Protein AF-A0A7W1HGL5-F1 (afdb_monomer)

Solvent-accessible surface area (backbone atoms only — not comparable to full-atom values): 7251 Å² total; per-residue (Å²): 112,52,76,50,70,60,93,92,56,79,90,57,63,69,62,51,26,61,78,70,73,40,87,88,74,76,85,78,52,71,70,57,44,32,70,62,49,74,26,52,90,86,6,54,37,80,42,76,40,70,56,83,91,55,52,76,43,73,43,73,71,60,67,73,43,80,64,42,80,36,34,58,50,42,78,98,39,71,40,78,44,44,47,91,74,65,51,53,75,53,77,78,89,82,88,77,96,74,84,75,75,86,78,75,89,73,80,89,127

Foldseek 3Di:
DEEADDPPDDDDLVVVCVVVVHPPDDDDDQVVCCVQQVAHPQQRFLADRAAAPRDYHYDPVLLPDQWDWGRPSDHPDTDIDGSVPDDNYDDDDDDDDRDHDDDDDDDDD

Structure (mmCIF, N/CA/C/O backbone):
data_AF-A0A7W1HGL5-F1
#
_entry.id   AF-A0A7W1HGL5-F1
#
loop_
_atom_site.group_PDB
_atom_site.id
_atom_site.type_symbol
_atom_site.label_atom_id
_atom_site.label_alt_id
_atom_site.label_comp_id
_atom_site.label_asym_id
_atom_site.label_entity_id
_atom_site.label_seq_id
_atom_site.pdbx_PDB_ins_code
_atom_site.Cartn_x
_atom_site.Cartn_y
_atom_site.Cartn_z
_atom_site.occupancy
_atom_site.B_iso_or_equiv
_atom_site.auth_seq_id
_atom_site.auth_comp_id
_atom_site.auth_asym_id
_atom_site.auth_atom_id
_atom_site.pdbx_PDB_model_num
ATOM 1 N N . MET A 1 1 ? 2.815 7.591 0.726 1.00 85.00 1 MET A N 1
ATOM 2 C CA . MET A 1 1 ? 1.868 6.751 1.490 1.00 85.00 1 MET A CA 1
ATOM 3 C C . MET A 1 1 ? 1.110 5.857 0.530 1.00 85.00 1 MET A C 1
ATOM 5 O O . MET A 1 1 ? 1.013 6.222 -0.637 1.00 85.00 1 MET A O 1
ATOM 9 N N . VAL A 1 2 ? 0.564 4.744 1.014 1.00 90.12 2 VAL A N 1
ATOM 10 C CA . VAL A 1 2 ? -0.273 3.818 0.234 1.00 90.12 2 VAL A CA 1
ATOM 11 C C . VAL A 1 2 ? -1.527 3.453 1.026 1.00 90.12 2 VAL A C 1
ATOM 13 O O . VAL A 1 2 ? -1.482 3.428 2.257 1.00 90.12 2 VAL A O 1
ATOM 16 N N . LYS A 1 3 ? -2.636 3.193 0.328 1.00 90.88 3 LYS A N 1
ATOM 17 C CA . LYS A 1 3 ? -3.837 2.580 0.902 1.00 90.88 3 LYS A CA 1
ATOM 18 C C . LYS A 1 3 ? -4.063 1.219 0.239 1.00 90.88 3 LYS A C 1
ATOM 20 O O . LYS A 1 3 ? -4.177 1.171 -0.981 1.00 90.88 3 LYS A O 1
ATOM 25 N N . THR A 1 4 ? -4.164 0.164 1.040 1.00 92.25 4 THR A N 1
ATOM 26 C CA . THR A 1 4 ? -4.578 -1.183 0.622 1.00 92.25 4 THR A CA 1
ATOM 27 C C . THR A 1 4 ? -6.080 -1.337 0.859 1.00 92.25 4 THR A C 1
ATOM 29 O O . THR A 1 4 ? -6.585 -0.932 1.907 1.00 92.25 4 THR A O 1
ATOM 32 N N . LEU A 1 5 ? -6.794 -1.886 -0.118 1.00 94.00 5 LEU A N 1
ATOM 33 C CA . LEU A 1 5 ? -8.242 -2.101 -0.119 1.00 94.00 5 LEU A CA 1
ATOM 34 C C . LEU A 1 5 ? -8.563 -3.402 -0.873 1.00 94.00 5 LEU A C 1
ATOM 36 O O . LEU A 1 5 ? -7.682 -3.927 -1.554 1.00 94.00 5 LEU A O 1
ATOM 40 N N . GLY A 1 6 ? -9.790 -3.915 -0.739 1.00 93.12 6 GLY A N 1
ATOM 41 C CA . GLY A 1 6 ? -10.246 -5.074 -1.514 1.00 93.12 6 GLY A CA 1
ATOM 42 C C . GLY A 1 6 ? -10.182 -4.805 -3.018 1.00 93.12 6 GLY A C 1
ATOM 43 O O . GLY A 1 6 ? -10.391 -3.671 -3.451 1.00 93.12 6 GLY A O 1
ATOM 44 N N . GLY A 1 7 ? -9.866 -5.832 -3.811 1.00 91.00 7 GLY A N 1
ATOM 45 C CA . GLY A 1 7 ? -9.736 -5.708 -5.271 1.00 91.00 7 GLY A CA 1
ATOM 46 C C . GLY A 1 7 ? -11.049 -5.369 -5.987 1.00 91.00 7 GLY A C 1
ATOM 47 O O . GLY A 1 7 ? -11.036 -4.879 -7.111 1.00 91.00 7 GLY A O 1
ATOM 48 N N . ASP A 1 8 ? -12.174 -5.589 -5.314 1.00 92.75 8 ASP A N 1
ATOM 49 C CA . ASP A 1 8 ? -13.537 -5.239 -5.709 1.00 92.75 8 ASP A CA 1
ATOM 50 C C . ASP A 1 8 ? -13.946 -3.814 -5.286 1.00 92.75 8 ASP A C 1
ATOM 52 O O . ASP A 1 8 ? -15.020 -3.329 -5.648 1.00 92.75 8 ASP A O 1
ATOM 56 N N . GLN A 1 9 ? -13.097 -3.120 -4.524 1.00 92.25 9 GLN A N 1
ATOM 57 C CA . GLN A 1 9 ? -13.391 -1.811 -3.957 1.00 92.25 9 GLN A CA 1
ATOM 58 C C . GLN A 1 9 ? -12.646 -0.686 -4.679 1.00 92.25 9 GLN A C 1
ATOM 60 O O . GLN A 1 9 ? -11.561 -0.849 -5.234 1.00 92.25 9 GLN A O 1
ATOM 65 N N . ASN A 1 10 ? -13.214 0.518 -4.599 1.00 92.75 10 ASN A N 1
ATOM 66 C CA . ASN A 1 10 ? -12.595 1.737 -5.110 1.00 92.75 10 ASN A CA 1
ATOM 67 C C . ASN A 1 10 ? -12.067 2.621 -3.975 1.00 92.75 10 ASN A C 1
ATOM 69 O O . ASN A 1 10 ? -12.670 2.756 -2.908 1.00 92.75 10 ASN A O 1
ATOM 73 N N . ALA A 1 11 ? -10.949 3.301 -4.225 1.00 91.31 11 ALA A N 1
ATOM 74 C CA . ALA A 1 11 ? -10.383 4.252 -3.279 1.00 91.31 11 ALA A CA 1
ATOM 75 C C . ALA A 1 11 ? -11.234 5.536 -3.189 1.00 91.31 11 ALA A C 1
ATOM 77 O O . ALA A 1 11 ? -11.303 6.328 -4.128 1.00 91.31 11 ALA A O 1
ATOM 78 N N . ILE A 1 12 ? -11.830 5.796 -2.020 1.00 91.50 12 ILE A N 1
ATOM 79 C CA . ILE A 1 12 ? -12.608 7.020 -1.768 1.00 91.50 12 ILE A CA 1
ATOM 80 C C . ILE A 1 12 ? -11.676 8.146 -1.303 1.00 91.50 12 ILE A C 1
ATOM 82 O O . ILE A 1 12 ? -11.236 8.184 -0.150 1.00 91.50 12 ILE A O 1
ATOM 86 N N . SER A 1 13 ? -11.404 9.105 -2.191 1.00 88.12 13 SER A N 1
ATOM 87 C CA . SER A 1 13 ? -10.459 10.206 -1.943 1.00 88.12 13 SER A CA 1
ATOM 88 C C . SER A 1 13 ? -10.792 11.041 -0.698 1.00 88.12 13 SER A C 1
ATOM 90 O O . SER A 1 13 ? -9.880 11.447 0.020 1.00 88.12 13 SER A O 1
ATOM 92 N N . GLY A 1 14 ? -12.076 11.253 -0.389 1.00 91.38 14 GLY A N 1
ATOM 93 C CA . GLY A 1 14 ? -12.516 11.981 0.807 1.00 91.38 14 GLY A CA 1
ATOM 94 C C . GLY A 1 14 ? -12.087 11.316 2.119 1.00 91.38 14 GLY A C 1
ATOM 95 O O . GLY A 1 14 ? -11.592 11.997 3.019 1.00 91.38 14 GLY A O 1
ATOM 96 N N . LEU A 1 15 ? -12.194 9.985 2.208 1.00 90.56 15 LEU A N 1
ATOM 97 C CA . LEU A 1 15 ? -11.759 9.228 3.387 1.00 90.56 15 LEU A CA 1
ATOM 98 C C . LEU A 1 15 ? -10.241 9.293 3.555 1.00 90.56 15 LEU A C 1
ATOM 100 O O . LEU A 1 15 ? -9.748 9.507 4.660 1.00 90.56 15 LEU A O 1
ATOM 104 N N . ILE A 1 16 ? -9.498 9.180 2.453 1.00 91.81 16 ILE A N 1
ATOM 105 C CA . ILE A 1 16 ? -8.034 9.252 2.478 1.00 91.81 16 ILE A CA 1
ATOM 106 C C . ILE A 1 16 ? -7.585 10.652 2.910 1.00 91.81 16 ILE A C 1
ATOM 108 O O . ILE A 1 16 ? -6.763 10.773 3.811 1.00 91.81 16 ILE A O 1
ATOM 112 N N . LYS A 1 17 ? -8.170 11.719 2.346 1.00 93.00 17 LYS A N 1
ATOM 113 C CA . LYS A 1 17 ? -7.885 13.110 2.747 1.00 93.00 17 LYS A CA 1
ATOM 114 C C . LYS A 1 17 ? -8.096 13.324 4.245 1.00 93.00 17 LYS A C 1
ATOM 116 O O . LYS A 1 17 ? -7.257 13.946 4.895 1.00 93.00 17 LYS A O 1
ATOM 121 N N . LYS A 1 18 ? -9.186 12.769 4.790 1.00 91.31 18 LYS A N 1
ATOM 122 C CA . LYS A 1 18 ? -9.518 12.843 6.219 1.00 91.31 18 LYS A CA 1
ATOM 123 C C . LYS A 1 18 ? -8.475 12.136 7.087 1.00 91.31 18 LYS A C 1
ATOM 125 O O . LYS A 1 18 ? -7.967 12.750 8.014 1.00 91.31 18 LYS A O 1
ATOM 130 N N . VAL A 1 19 ? -8.123 10.890 6.765 1.00 90.06 19 VAL A N 1
ATOM 131 C CA . VAL A 1 19 ? -7.140 10.095 7.531 1.00 90.06 19 VAL A CA 1
ATOM 132 C C . VAL A 1 19 ? -5.735 10.699 7.455 1.00 90.06 19 VAL A C 1
ATOM 134 O O . VAL A 1 19 ? -4.972 10.665 8.415 1.00 90.06 19 VAL A O 1
ATOM 137 N N . VAL A 1 20 ? -5.384 11.275 6.310 1.00 89.44 20 VAL A N 1
ATOM 138 C CA . VAL A 1 20 ? -4.057 11.851 6.071 1.00 89.44 20 VAL A CA 1
ATOM 139 C C . VAL A 1 20 ? -3.922 13.248 6.676 1.00 89.44 20 VAL A C 1
ATOM 141 O O . VAL A 1 20 ? -2.797 13.682 6.927 1.00 89.44 20 VAL A O 1
ATOM 144 N N . GLY A 1 21 ? -5.044 13.939 6.901 1.00 91.88 21 GLY A N 1
ATOM 145 C CA . GLY A 1 21 ? -5.080 15.326 7.364 1.00 91.88 21 GLY A CA 1
ATOM 146 C C . GLY A 1 21 ? -4.689 16.338 6.284 1.00 91.88 21 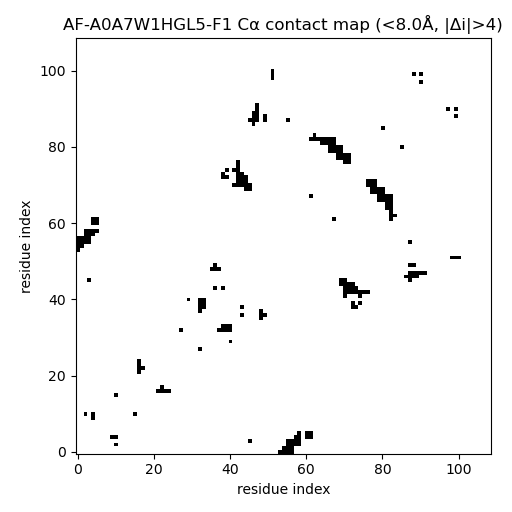GLY A C 1
ATOM 147 O O . GLY A 1 21 ? -4.280 17.448 6.601 1.00 91.88 21 GLY A O 1
ATOM 148 N N . SER A 1 22 ? -4.782 15.970 5.002 1.00 90.75 22 SER A N 1
ATOM 149 C CA . SER A 1 22 ? -4.400 16.836 3.881 1.00 90.75 22 SER A CA 1
ATOM 150 C C . SER A 1 22 ? -5.462 16.823 2.793 1.00 90.75 22 SER A C 1
ATOM 152 O O . SER A 1 22 ? -5.953 15.768 2.395 1.00 90.75 22 SER A O 1
ATOM 154 N N . ARG A 1 23 ? -5.791 18.006 2.266 1.00 90.06 23 ARG A N 1
ATOM 155 C CA . ARG A 1 23 ? -6.676 18.154 1.098 1.00 90.06 23 ARG A CA 1
ATOM 156 C C . ARG A 1 23 ? -5.933 18.003 -0.228 1.00 90.06 23 ARG A C 1
ATOM 158 O O . ARG A 1 23 ? -6.571 17.707 -1.238 1.00 90.06 23 ARG A O 1
ATOM 165 N N . ASN A 1 24 ? -4.613 18.176 -0.211 1.00 92.25 24 ASN A N 1
ATOM 166 C CA . ASN A 1 24 ? -3.752 18.109 -1.383 1.00 92.25 24 ASN A CA 1
ATOM 167 C C . ASN A 1 24 ? -3.146 16.707 -1.510 1.00 92.25 24 ASN A C 1
ATOM 169 O O . ASN A 1 24 ? -2.008 16.465 -1.108 1.00 92.25 24 ASN A O 1
ATOM 173 N N . ILE A 1 25 ? -3.954 15.768 -2.000 1.00 90.81 25 ILE A N 1
ATOM 174 C CA . ILE A 1 25 ? -3.515 14.410 -2.325 1.00 90.81 25 ILE A CA 1
ATOM 175 C C . ILE A 1 25 ? -4.045 14.033 -3.707 1.00 90.81 25 ILE A C 1
ATOM 177 O O . ILE A 1 25 ? -5.171 14.389 -4.065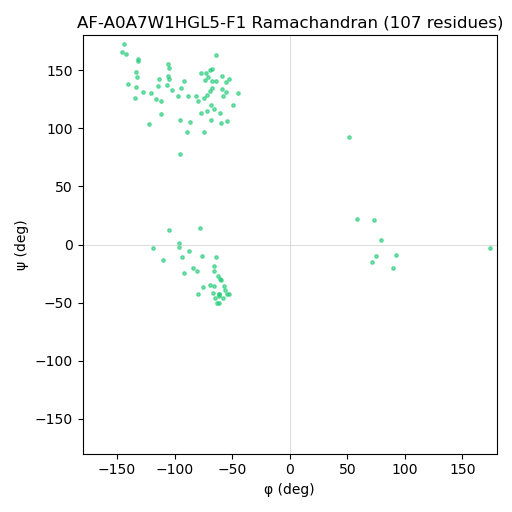 1.00 90.81 25 ILE A O 1
ATOM 181 N N 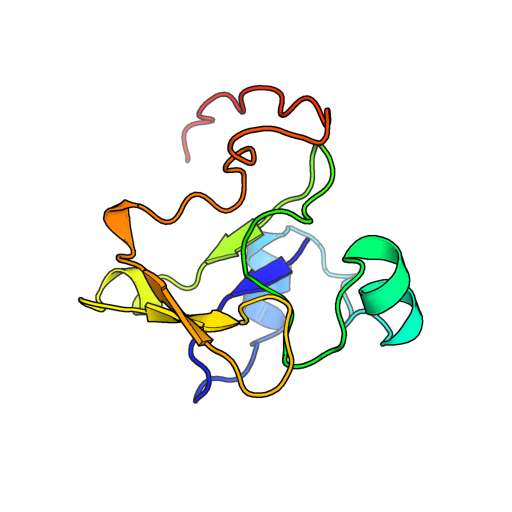. SER A 1 26 ? -3.251 13.276 -4.449 1.00 92.44 26 SER A N 1
ATOM 182 C CA . SER A 1 26 ? -3.589 12.740 -5.764 1.00 92.44 26 SER A CA 1
ATOM 183 C C . SER A 1 26 ? -3.030 11.325 -5.910 1.00 92.44 26 SER A C 1
ATOM 185 O O . SER A 1 26 ? -2.181 10.895 -5.123 1.00 92.44 26 SER A O 1
ATOM 187 N N . MET A 1 27 ? -3.529 10.589 -6.904 1.00 92.50 27 MET A N 1
ATOM 188 C CA . MET A 1 27 ? -2.938 9.309 -7.287 1.00 92.50 27 MET A CA 1
ATOM 189 C C . MET A 1 27 ? -1.515 9.532 -7.803 1.00 92.50 27 MET A C 1
ATOM 191 O O . MET A 1 27 ? -1.236 10.509 -8.499 1.00 92.50 27 MET A O 1
ATOM 195 N N . CYS A 1 28 ? -0.612 8.625 -7.442 1.00 93.94 28 CYS A N 1
ATOM 196 C CA . CYS A 1 28 ? 0.763 8.667 -7.918 1.00 93.94 28 CYS A CA 1
ATOM 197 C C . CYS A 1 28 ? 0.816 8.291 -9.409 1.00 93.94 28 CYS A C 1
ATOM 199 O O . CYS A 1 28 ? 0.052 7.431 -9.848 1.00 93.94 28 CYS A O 1
ATOM 201 N N 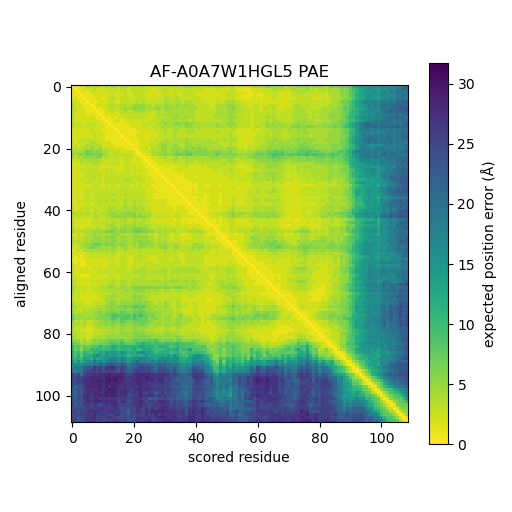. SER A 1 29 ? 1.712 8.910 -10.184 1.00 95.88 29 SER A N 1
ATOM 202 C CA . SER A 1 29 ? 1.913 8.527 -11.58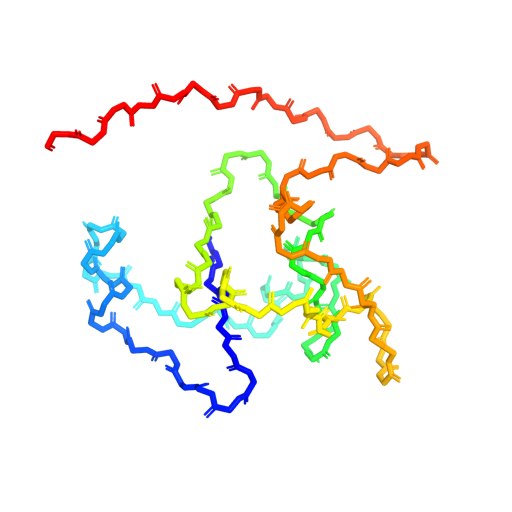7 1.00 95.88 29 SER A CA 1
ATOM 203 C C . SER A 1 29 ? 2.574 7.144 -11.689 1.00 95.88 29 SER A C 1
ATOM 205 O O . SER A 1 29 ? 3.375 6.803 -10.813 1.00 95.88 29 SER A O 1
ATOM 207 N N . PRO A 1 30 ? 2.312 6.359 -12.754 1.00 94.56 30 PRO A N 1
ATOM 208 C CA . PRO A 1 30 ? 2.924 5.040 -12.935 1.00 94.56 30 PRO A CA 1
ATOM 209 C C . PRO A 1 30 ? 4.451 5.032 -12.840 1.00 94.56 30 PRO A C 1
ATOM 211 O O . PRO A 1 30 ? 5.027 4.200 -12.146 1.00 94.56 30 PRO A O 1
ATOM 214 N N . GLU A 1 31 ? 5.099 6.024 -13.447 1.00 95.88 31 GLU A N 1
ATOM 215 C CA . GLU A 1 31 ? 6.553 6.209 -13.401 1.00 95.88 31 GLU A CA 1
ATOM 216 C C . GLU A 1 31 ? 7.067 6.354 -11.964 1.00 95.88 31 GLU A C 1
ATOM 218 O O . GLU A 1 31 ? 8.021 5.689 -11.561 1.00 95.88 31 GLU A O 1
ATOM 223 N N . LYS A 1 32 ? 6.402 7.185 -11.149 1.00 94.88 32 LYS A N 1
ATOM 224 C CA . LYS A 1 32 ? 6.769 7.376 -9.740 1.00 94.88 32 LYS A CA 1
ATOM 225 C C . LYS A 1 32 ? 6.474 6.138 -8.903 1.00 94.88 32 LYS A C 1
ATOM 227 O O . LYS A 1 32 ? 7.221 5.854 -7.972 1.00 94.88 32 LYS A O 1
ATOM 232 N N . VAL A 1 33 ? 5.403 5.409 -9.211 1.00 93.81 33 VAL A N 1
ATOM 233 C CA . VAL A 1 33 ? 5.097 4.135 -8.552 1.00 93.81 33 VAL A CA 1
ATOM 234 C C . VAL A 1 33 ? 6.224 3.135 -8.801 1.00 93.81 33 VAL A C 1
ATOM 236 O O . VAL A 1 33 ? 6.766 2.598 -7.836 1.00 93.81 33 VAL A O 1
ATOM 239 N N . LYS A 1 34 ? 6.645 2.946 -10.055 1.00 93.25 34 LYS A N 1
ATOM 240 C CA . LYS A 1 34 ? 7.758 2.050 -10.389 1.00 93.25 34 LYS A CA 1
ATOM 241 C C . LYS A 1 34 ? 9.069 2.499 -9.742 1.00 93.25 34 LYS A C 1
ATOM 243 O O . LYS A 1 34 ? 9.772 1.671 -9.176 1.00 93.25 34 LYS A O 1
ATOM 248 N N . LEU A 1 35 ? 9.362 3.802 -9.761 1.00 94.31 35 LEU A N 1
ATOM 249 C CA . LEU A 1 35 ? 10.570 4.372 -9.155 1.00 94.31 35 LEU A CA 1
ATOM 250 C C . LEU A 1 35 ? 10.646 4.133 -7.638 1.00 94.31 35 LEU A C 1
ATOM 252 O O . LEU A 1 35 ? 11.709 3.802 -7.127 1.00 94.31 35 LEU A O 1
ATOM 256 N N . ILE A 1 36 ? 9.537 4.327 -6.916 1.00 91.38 36 ILE A N 1
ATOM 257 C CA . ILE A 1 36 ? 9.504 4.209 -5.450 1.00 91.38 36 ILE A CA 1
ATOM 258 C C . ILE A 1 36 ? 9.420 2.748 -5.015 1.00 91.38 36 ILE A C 1
ATOM 260 O O . ILE A 1 36 ? 10.054 2.367 -4.037 1.00 91.38 36 ILE A O 1
ATOM 264 N N . THR A 1 37 ? 8.593 1.952 -5.695 1.00 92.12 37 THR A N 1
ATOM 265 C CA . THR A 1 37 ? 8.292 0.584 -5.254 1.00 92.12 37 THR A CA 1
ATOM 266 C C . THR A 1 37 ? 9.226 -0.463 -5.854 1.00 92.12 37 THR A C 1
ATOM 268 O O . THR A 1 37 ? 9.367 -1.538 -5.290 1.00 92.12 37 THR A O 1
ATOM 271 N N . GLY A 1 38 ? 9.828 -0.186 -7.014 1.00 92.56 38 GLY A N 1
ATOM 272 C CA . GLY A 1 38 ? 10.542 -1.176 -7.827 1.00 92.56 38 GLY A CA 1
ATOM 273 C C . GLY A 1 38 ? 9.625 -2.137 -8.598 1.00 92.56 38 GLY A C 1
ATOM 274 O O . GLY A 1 38 ? 10.086 -2.849 -9.494 1.00 92.56 38 GLY A O 1
ATOM 275 N N . TYR A 1 39 ? 8.319 -2.134 -8.328 1.00 91.75 39 TYR A N 1
ATOM 276 C CA . TYR A 1 39 ? 7.359 -3.089 -8.878 1.00 91.75 39 TYR A CA 1
ATOM 277 C C . TYR A 1 39 ? 6.493 -2.482 -9.981 1.00 91.75 39 TYR A C 1
ATOM 279 O O . TYR A 1 39 ? 6.252 -1.276 -10.027 1.00 91.75 39 TYR A O 1
ATOM 287 N N . GLU A 1 40 ? 6.038 -3.341 -10.892 1.00 90.75 40 GLU A N 1
ATOM 288 C CA . GLU A 1 40 ? 5.047 -2.959 -11.897 1.00 90.75 40 GLU A CA 1
ATOM 289 C C . GLU A 1 40 ? 3.667 -2.793 -11.254 1.00 90.75 40 GLU A C 1
ATOM 291 O O . GLU A 1 40 ? 3.304 -3.497 -10.306 1.00 90.75 40 GLU A O 1
ATOM 296 N N . ILE A 1 41 ? 2.862 -1.873 -11.791 1.00 90.62 41 ILE A N 1
ATOM 297 C CA . ILE A 1 41 ? 1.463 -1.745 -11.373 1.00 90.62 41 ILE A CA 1
ATOM 298 C C . ILE A 1 41 ? 0.744 -3.075 -11.625 1.00 90.62 41 ILE A C 1
ATOM 300 O O . ILE A 1 41 ? 0.865 -3.676 -12.689 1.00 90.62 41 ILE A O 1
ATOM 304 N N . GLY A 1 42 ? -0.017 -3.528 -10.629 1.00 88.56 42 GLY A N 1
ATOM 305 C CA . GLY A 1 42 ? -0.716 -4.813 -10.659 1.00 88.56 42 GLY A CA 1
ATOM 306 C C . GLY A 1 42 ? 0.071 -5.977 -10.053 1.00 88.56 42 GLY A C 1
ATOM 307 O O . GLY A 1 42 ? -0.519 -7.028 -9.839 1.00 88.56 42 GLY A O 1
ATOM 308 N N . SER A 1 43 ? 1.358 -5.806 -9.722 1.00 90.44 43 SER A N 1
ATOM 309 C CA . SER A 1 43 ? 2.126 -6.809 -8.965 1.00 90.44 43 SER A CA 1
ATOM 310 C C . SER A 1 43 ? 2.647 -6.311 -7.618 1.00 90.44 43 SER A C 1
ATOM 312 O O . SER A 1 43 ? 3.243 -7.093 -6.884 1.00 90.44 43 SER A O 1
ATOM 314 N N . ILE A 1 44 ? 2.422 -5.038 -7.277 1.00 92.00 44 ILE A N 1
ATOM 315 C CA . ILE A 1 44 ? 2.984 -4.387 -6.085 1.00 92.00 44 ILE A CA 1
ATOM 316 C C . ILE A 1 44 ? 2.522 -5.112 -4.810 1.00 92.00 44 ILE A C 1
ATOM 318 O O . ILE A 1 44 ? 1.333 -5.054 -4.480 1.00 92.00 44 ILE A O 1
ATOM 322 N N . PRO A 1 45 ? 3.434 -5.760 -4.067 1.00 91.06 45 PRO A N 1
ATOM 323 C CA . PRO A 1 45 ? 3.093 -6.349 -2.787 1.00 91.06 45 PRO A CA 1
ATOM 324 C C . PRO A 1 45 ? 2.765 -5.249 -1.770 1.00 91.06 45 PRO A C 1
ATOM 326 O O . PRO A 1 45 ? 3.322 -4.153 -1.830 1.00 91.06 45 PRO A O 1
ATOM 329 N N . PRO A 1 46 ? 1.909 -5.505 -0.775 1.00 88.94 46 PRO A N 1
ATOM 330 C CA . PRO A 1 46 ? 1.633 -4.547 0.291 1.00 88.94 46 PRO A CA 1
ATOM 331 C C . PRO A 1 46 ? 2.743 -4.491 1.365 1.00 88.94 46 PRO A C 1
ATOM 333 O O . PRO A 1 46 ? 2.538 -3.899 2.422 1.00 88.94 46 PRO A O 1
ATOM 336 N N . PHE A 1 47 ? 3.920 -5.060 1.092 1.00 85.81 47 PHE A N 1
ATOM 337 C CA . PHE A 1 47 ? 5.091 -5.167 1.970 1.00 85.81 47 PHE A CA 1
ATOM 338 C C . PHE A 1 47 ? 6.404 -5.031 1.161 1.00 85.81 47 PHE A C 1
ATOM 340 O O . PHE A 1 47 ? 6.380 -5.037 -0.068 1.00 85.81 47 PHE A O 1
ATOM 347 N N . HIS A 1 48 ? 7.550 -4.948 1.846 1.00 82.75 48 HIS A N 1
ATOM 348 C CA . HIS A 1 48 ? 8.933 -4.969 1.317 1.00 82.75 48 HIS A CA 1
ATOM 349 C C . HIS A 1 48 ? 9.455 -3.753 0.530 1.00 82.75 48 HIS A C 1
ATOM 351 O O . HIS A 1 48 ? 10.668 -3.650 0.364 1.00 82.75 48 HIS A O 1
ATOM 357 N N . TRP A 1 49 ? 8.624 -2.819 0.066 1.00 86.44 49 TRP A N 1
ATOM 358 C CA . TRP A 1 49 ? 9.106 -1.665 -0.719 1.00 86.44 49 TRP A CA 1
ATOM 359 C C . TRP A 1 49 ? 9.013 -0.329 0.012 1.00 86.44 49 TRP A C 1
ATOM 361 O O . TRP A 1 49 ? 9.556 0.670 -0.457 1.00 86.44 49 TRP A O 1
ATOM 371 N N . GLN A 1 50 ? 8.288 -0.279 1.129 1.00 87.44 50 GLN A N 1
ATOM 372 C CA . GLN A 1 50 ? 7.988 0.960 1.830 1.00 87.44 50 GLN A CA 1
ATOM 373 C C . GLN A 1 50 ? 9.270 1.591 2.395 1.00 87.44 50 GLN A C 1
ATOM 375 O O . GLN A 1 50 ? 9.897 1.019 3.289 1.00 87.44 50 GLN A O 1
ATOM 380 N N . PRO A 1 51 ? 9.654 2.800 1.941 1.00 84.44 51 PRO A N 1
ATOM 381 C CA . PRO A 1 51 ? 10.805 3.492 2.503 1.00 84.44 51 PRO A CA 1
ATOM 382 C C . PRO A 1 51 ? 10.593 3.848 3.979 1.00 84.44 51 PRO A C 1
ATOM 384 O O . PRO A 1 51 ? 9.467 3.929 4.479 1.00 84.44 51 PRO A O 1
ATOM 387 N N . LYS A 1 52 ? 11.680 4.156 4.690 1.00 82.06 52 LYS A N 1
ATOM 388 C CA . LYS A 1 52 ? 11.600 4.606 6.085 1.00 82.06 52 LYS A CA 1
ATOM 389 C C . LYS A 1 52 ? 10.683 5.832 6.222 1.00 82.06 52 LYS A C 1
ATOM 391 O O . LYS A 1 52 ? 10.822 6.808 5.490 1.00 82.06 52 LYS A O 1
ATOM 396 N N . GLY A 1 53 ? 9.758 5.785 7.185 1.00 82.25 53 GLY A N 1
ATOM 397 C CA . GLY A 1 53 ? 8.781 6.856 7.431 1.00 82.25 53 GLY A CA 1
ATOM 398 C C . GLY A 1 53 ? 7.590 6.865 6.465 1.00 82.25 53 GLY A C 1
ATOM 399 O O . GLY A 1 53 ? 6.739 7.754 6.539 1.00 82.25 53 GLY A O 1
ATOM 400 N N . PHE A 1 54 ? 7.494 5.885 5.565 1.00 86.38 54 PHE A N 1
ATOM 401 C CA . PHE A 1 54 ? 6.347 5.747 4.683 1.00 86.38 54 PHE A CA 1
ATOM 402 C C . PHE A 1 54 ? 5.122 5.258 5.463 1.00 86.38 54 PHE A C 1
ATOM 404 O O . PHE A 1 54 ? 5.172 4.271 6.189 1.00 86.38 54 PHE A O 1
ATOM 411 N N . ARG A 1 55 ? 3.999 5.966 5.312 1.00 87.25 55 ARG A N 1
ATOM 412 C CA . ARG A 1 55 ? 2.727 5.591 5.942 1.00 87.25 55 ARG A CA 1
ATOM 413 C C . ARG A 1 55 ? 1.947 4.636 5.043 1.00 87.25 55 ARG A C 1
ATOM 415 O O . ARG A 1 55 ? 1.692 4.971 3.882 1.00 87.25 55 ARG A O 1
ATOM 422 N N . SER A 1 56 ? 1.530 3.508 5.600 1.00 87.50 56 SER A N 1
ATOM 423 C CA . SER A 1 56 ? 0.650 2.534 4.956 1.00 87.50 56 SER A CA 1
ATOM 424 C C . SER A 1 56 ? -0.673 2.485 5.707 1.00 87.50 56 SER A C 1
ATOM 426 O O . SER A 1 56 ? -0.692 2.489 6.935 1.00 87.50 56 SER A O 1
ATOM 428 N N . PHE A 1 57 ? -1.774 2.456 4.968 1.00 89.00 57 PHE A N 1
ATOM 429 C CA . PHE A 1 57 ? -3.118 2.334 5.517 1.00 89.00 57 PHE A CA 1
ATOM 430 C C . PHE A 1 57 ? -3.761 1.076 4.949 1.00 89.00 57 PHE A C 1
ATOM 432 O O . PHE A 1 57 ? -3.753 0.886 3.736 1.00 89.00 57 PHE A O 1
ATOM 439 N N . ILE A 1 58 ? -4.335 0.243 5.807 1.00 88.06 58 ILE A N 1
ATOM 440 C CA . ILE A 1 58 ? -5.129 -0.913 5.397 1.00 88.06 58 ILE A CA 1
ATOM 441 C C . ILE A 1 58 ? -6.605 -0.617 5.647 1.00 88.06 58 ILE A C 1
ATOM 443 O O . ILE A 1 58 ? -6.964 -0.013 6.660 1.00 88.06 58 ILE A O 1
ATOM 447 N N . ASP A 1 59 ? -7.460 -0.982 4.698 1.00 90.69 59 ASP A N 1
ATOM 448 C CA . ASP A 1 59 ? -8.897 -0.905 4.907 1.00 90.69 59 ASP A CA 1
ATOM 449 C C . ASP A 1 59 ? -9.345 -1.925 5.964 1.00 90.69 59 ASP A C 1
ATOM 451 O O . ASP A 1 59 ? -8.924 -3.080 5.942 1.00 90.69 59 ASP A O 1
ATOM 455 N N . LYS A 1 60 ? -10.202 -1.503 6.900 1.00 90.00 60 LYS A N 1
ATOM 456 C CA . LYS A 1 60 ? -10.631 -2.347 8.026 1.00 90.00 60 LYS A CA 1
ATOM 457 C C . LYS A 1 60 ? -11.378 -3.603 7.561 1.00 90.00 60 LYS A C 1
ATOM 459 O O . LYS A 1 60 ? -11.358 -4.599 8.278 1.00 90.00 60 LYS A O 1
ATOM 464 N N . SER A 1 61 ? -12.030 -3.561 6.397 1.00 90.69 61 SER A N 1
ATOM 465 C CA . SER A 1 61 ? -12.697 -4.733 5.811 1.00 90.69 61 SER A CA 1
ATOM 466 C C . SER A 1 61 ? -11.732 -5.909 5.622 1.00 90.69 61 SER A C 1
ATOM 468 O O . SER A 1 61 ? -12.066 -7.028 5.985 1.00 90.69 61 SER A O 1
ATOM 470 N N . LEU A 1 62 ? -10.491 -5.640 5.205 1.00 90.94 62 LEU A N 1
ATOM 471 C CA . LEU A 1 62 ? -9.473 -6.668 4.961 1.00 90.94 62 LEU A CA 1
ATOM 472 C C . LEU A 1 62 ? -9.030 -7.413 6.226 1.00 90.94 62 LEU A C 1
ATOM 474 O O . LEU A 1 62 ? -8.536 -8.530 6.138 1.00 90.94 62 LEU A O 1
ATOM 478 N N . LEU A 1 63 ? -9.197 -6.813 7.406 1.00 90.75 63 LEU A N 1
ATOM 479 C CA . LEU A 1 63 ? -8.850 -7.458 8.676 1.00 90.75 63 LEU A CA 1
ATOM 480 C C . LEU A 1 63 ? -9.874 -8.520 9.105 1.00 90.75 63 LEU A C 1
ATOM 482 O O . LEU A 1 63 ? -9.629 -9.226 10.076 1.00 90.75 63 LEU A O 1
ATOM 486 N N . GLN A 1 64 ? -11.021 -8.601 8.426 1.00 91.94 64 GLN A N 1
ATOM 487 C CA . GLN A 1 64 ? -12.082 -9.571 8.717 1.00 91.94 64 GLN A CA 1
ATOM 488 C C . GLN A 1 64 ? -11.951 -10.845 7.873 1.00 91.94 64 GLN A C 1
ATOM 490 O O . GLN A 1 64 ? -12.622 -11.836 8.151 1.00 91.94 64 GLN A O 1
ATOM 495 N N . GLU A 1 65 ? -11.083 -10.828 6.864 1.00 92.69 65 GLU A N 1
ATOM 496 C CA . GLU A 1 65 ? -10.848 -11.971 5.992 1.00 92.69 65 GLU A CA 1
ATOM 497 C C . GLU A 1 65 ? -9.977 -13.025 6.679 1.00 92.69 65 GLU A C 1
ATOM 499 O O . GLU A 1 65 ? -9.076 -12.715 7.453 1.00 92.69 65 GLU A O 1
ATOM 504 N N . THR A 1 66 ? -10.197 -14.301 6.368 1.00 93.88 66 THR A N 1
ATOM 505 C CA . THR A 1 66 ? -9.326 -15.372 6.892 1.00 93.88 66 THR A CA 1
ATOM 506 C C . THR A 1 66 ? -7.981 -15.397 6.161 1.00 93.88 66 THR A C 1
ATOM 508 O O . THR A 1 66 ? -6.935 -15.653 6.757 1.00 93.88 66 THR A O 1
ATOM 511 N N . VAL A 1 67 ? -8.008 -15.118 4.856 1.00 94.06 67 VAL A N 1
ATOM 512 C CA . VAL A 1 67 ? -6.847 -15.131 3.965 1.00 94.06 67 VAL A CA 1
ATOM 513 C C . VAL A 1 67 ? -6.955 -13.955 3.000 1.00 94.06 67 VAL A C 1
ATOM 515 O O . VAL A 1 67 ? -8.023 -13.690 2.458 1.00 94.06 67 VAL A O 1
ATOM 518 N N . LEU A 1 68 ? -5.835 -13.279 2.755 1.00 92.88 68 LEU A N 1
ATOM 519 C CA . LEU A 1 68 ? -5.705 -12.220 1.762 1.00 92.88 68 LEU A CA 1
ATOM 520 C C . LEU A 1 68 ? -4.795 -12.691 0.629 1.00 92.88 68 LEU A C 1
ATOM 522 O O . LEU A 1 68 ? -3.641 -13.045 0.875 1.00 92.88 68 LEU A O 1
ATOM 526 N N . GLY A 1 69 ? -5.306 -12.655 -0.601 1.00 92.81 69 GLY A N 1
ATOM 527 C CA . GLY A 1 69 ? -4.486 -12.711 -1.809 1.00 92.81 69 GLY A CA 1
ATOM 528 C C . GLY A 1 69 ? -3.900 -11.329 -2.084 1.00 92.81 69 GLY A C 1
ATOM 529 O O . GLY A 1 69 ? -4.633 -10.343 -2.161 1.00 92.81 69 GLY A O 1
ATOM 530 N N . VAL A 1 70 ? -2.576 -11.233 -2.174 1.00 91.56 70 VAL A N 1
ATOM 531 C CA . VAL A 1 70 ? -1.878 -9.967 -2.414 1.00 91.56 70 VAL A CA 1
ATOM 532 C C . VAL A 1 70 ? -0.838 -10.117 -3.518 1.00 91.56 70 VAL A C 1
ATOM 534 O O . VAL A 1 70 ? -0.361 -11.218 -3.785 1.00 91.56 70 VAL A O 1
ATOM 537 N N . GLY A 1 71 ? -0.455 -9.008 -4.157 1.00 89.06 71 GLY A N 1
ATOM 538 C CA . GLY A 1 71 ? 0.612 -9.019 -5.159 1.00 89.06 71 GLY A CA 1
ATOM 539 C C . GLY A 1 71 ? 1.908 -9.610 -4.594 1.00 89.06 71 GLY A C 1
ATOM 540 O O . GLY A 1 71 ? 2.263 -9.352 -3.446 1.00 89.06 71 GLY A O 1
ATOM 541 N N . 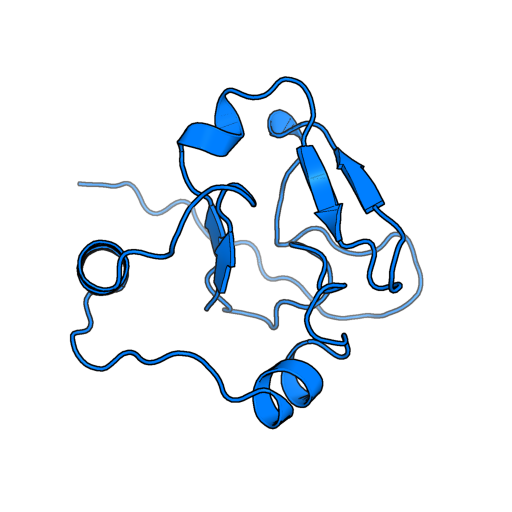SER A 1 72 ? 2.612 -10.409 -5.392 1.00 88.75 72 SER A N 1
ATOM 542 C CA . SER A 1 72 ? 3.870 -11.065 -4.991 1.00 88.75 72 SER A CA 1
ATOM 543 C C . SER A 1 72 ? 5.133 -10.307 -5.426 1.00 88.75 72 SER A C 1
ATOM 545 O O . SER A 1 72 ? 6.250 -10.740 -5.155 1.00 88.75 72 SER A O 1
ATOM 547 N N . GLY A 1 73 ? 4.979 -9.193 -6.144 1.00 88.75 73 GLY A N 1
ATOM 548 C CA . GLY A 1 73 ? 6.045 -8.528 -6.896 1.00 88.75 73 GLY A CA 1
ATOM 549 C C . GLY A 1 73 ? 6.175 -9.022 -8.338 1.00 88.75 73 GLY A C 1
ATOM 550 O O . GLY A 1 73 ? 6.677 -8.283 -9.187 1.00 88.75 73 GLY A O 1
ATOM 551 N N . LEU A 1 74 ? 5.648 -10.211 -8.651 1.00 88.44 74 LEU A N 1
ATOM 552 C CA . LEU A 1 74 ? 5.618 -10.781 -9.997 1.00 88.44 74 LEU A CA 1
ATOM 553 C C . LEU A 1 74 ? 4.215 -10.690 -10.599 1.00 88.44 74 LEU A C 1
ATOM 555 O O . LEU A 1 74 ? 3.203 -10.841 -9.915 1.00 88.44 74 LEU A O 1
ATOM 559 N N . TRP A 1 75 ? 4.149 -10.416 -11.898 1.00 86.38 75 TRP A N 1
ATOM 560 C CA . TRP A 1 75 ? 2.874 -10.327 -12.601 1.00 86.38 75 TRP A CA 1
ATOM 561 C C . TRP A 1 75 ? 2.192 -11.701 -12.670 1.00 86.38 75 TRP A C 1
ATOM 563 O O . TRP A 1 75 ? 2.863 -12.707 -12.892 1.00 86.38 75 TRP A O 1
ATOM 573 N N . ARG A 1 76 ? 0.861 -11.735 -12.497 1.00 85.81 76 ARG A N 1
ATOM 574 C CA . ARG A 1 76 ? 0.033 -12.963 -12.442 1.00 85.81 76 ARG A CA 1
ATOM 575 C C . ARG A 1 76 ? 0.417 -13.965 -11.348 1.00 85.81 76 ARG A C 1
ATOM 577 O O . ARG A 1 76 ? 0.076 -15.141 -11.453 1.00 85.81 76 ARG A O 1
ATOM 584 N N . LEU A 1 77 ? 1.093 -13.507 -10.300 1.00 89.88 77 LEU A N 1
ATOM 585 C CA . LEU A 1 77 ? 1.383 -14.326 -9.135 1.00 89.88 77 LEU A CA 1
ATOM 586 C C . LEU A 1 77 ? 0.929 -13.611 -7.865 1.00 89.88 77 LEU A C 1
ATOM 588 O O . LEU A 1 77 ? 1.278 -12.449 -7.632 1.00 89.88 77 LEU A O 1
ATOM 592 N N . GLU A 1 78 ? 0.201 -14.341 -7.031 1.00 90.56 78 GLU A N 1
ATOM 593 C CA . GLU A 1 78 ? -0.327 -13.861 -5.760 1.00 90.56 78 GLU A CA 1
ATOM 594 C C . GLU A 1 78 ? 0.332 -14.602 -4.598 1.00 90.56 78 GLU A C 1
ATOM 596 O O . GLU A 1 78 ? 0.603 -15.802 -4.6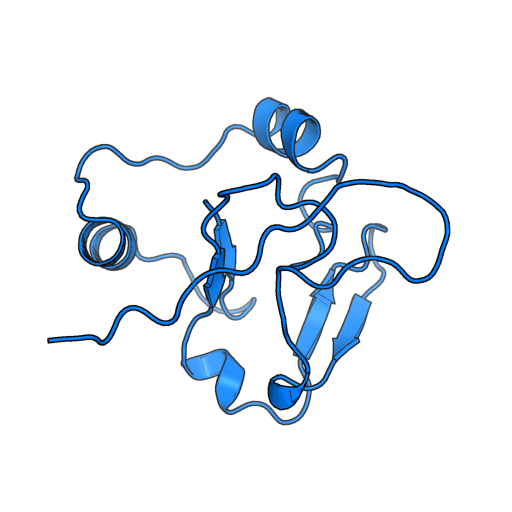65 1.00 90.56 78 GLU A O 1
ATOM 601 N N . THR A 1 79 ? 0.581 -13.869 -3.519 1.00 90.31 79 THR A N 1
ATOM 602 C CA . THR A 1 79 ? 0.993 -14.421 -2.232 1.00 90.31 79 THR A CA 1
ATOM 603 C C . THR A 1 79 ? -0.216 -14.420 -1.310 1.00 90.31 79 THR A C 1
ATOM 605 O O . THR A 1 79 ? -0.905 -13.407 -1.196 1.00 90.31 79 THR A O 1
ATOM 608 N N . PHE A 1 80 ? -0.459 -15.531 -0.620 1.00 92.69 80 PHE A N 1
ATOM 609 C CA . PHE A 1 80 ? -1.532 -15.634 0.366 1.00 92.69 80 PHE A CA 1
ATOM 610 C C . PHE A 1 80 ? -0.990 -15.399 1.774 1.00 92.69 80 PHE A C 1
ATOM 612 O O . PHE A 1 80 ? -0.018 -16.034 2.187 1.00 92.69 80 PHE A O 1
ATOM 619 N N . ILE A 1 81 ? -1.620 -14.488 2.513 1.00 90.81 81 ILE A N 1
ATOM 620 C CA . ILE A 1 81 ? -1.250 -14.140 3.890 1.00 90.81 81 ILE A CA 1
ATOM 621 C C . ILE A 1 81 ? -2.479 -14.133 4.799 1.00 90.81 81 ILE A C 1
ATOM 623 O O . ILE A 1 81 ? -3.603 -13.974 4.329 1.00 90.81 81 ILE A O 1
ATOM 627 N N . THR A 1 82 ? -2.272 -14.253 6.109 1.00 91.06 82 THR A N 1
ATOM 628 C CA . THR A 1 82 ? -3.320 -13.963 7.097 1.00 91.06 82 THR A CA 1
ATOM 629 C C . THR A 1 82 ? -3.224 -12.497 7.533 1.00 91.06 82 THR A C 1
ATOM 631 O O . THR A 1 82 ? -2.105 -12.006 7.730 1.00 91.06 82 THR A O 1
ATOM 634 N N . PRO A 1 83 ? -4.348 -11.776 7.728 1.00 86.19 83 PRO A N 1
ATOM 635 C CA . PRO A 1 83 ? -4.296 -10.374 8.152 1.00 86.19 83 PRO A CA 1
ATOM 636 C C . PRO A 1 83 ? -3.583 -10.167 9.492 1.00 86.19 83 PRO A C 1
ATOM 638 O O . PRO A 1 83 ? -2.934 -9.148 9.688 1.00 86.19 83 PRO A O 1
ATOM 641 N N . GLU A 1 84 ? -3.642 -11.144 10.400 1.00 81.44 84 GLU A N 1
ATOM 642 C CA . GLU A 1 84 ? -2.959 -11.087 11.702 1.00 81.44 84 GLU A CA 1
ATOM 643 C C . GLU A 1 84 ? -1.435 -10.964 11.585 1.00 81.44 84 GLU A C 1
ATOM 645 O O . GLU A 1 84 ? -0.783 -10.383 12.449 1.00 81.44 84 GLU A O 1
ATOM 650 N N . LYS A 1 85 ? -0.859 -11.517 10.513 1.00 70.94 85 LYS A N 1
ATOM 651 C CA . LYS A 1 85 ? 0.580 -11.456 10.229 1.00 70.94 85 LYS A CA 1
ATOM 652 C C . LYS A 1 85 ? 0.934 -10.328 9.265 1.00 70.94 85 LYS A C 1
ATOM 654 O O . LYS A 1 85 ? 2.101 -10.189 8.902 1.00 70.94 85 LYS A O 1
ATOM 659 N N . PHE A 1 86 ? -0.049 -9.539 8.834 1.00 71.50 86 PHE A N 1
ATOM 660 C CA . PHE A 1 86 ? 0.174 -8.430 7.926 1.00 71.50 86 PHE A CA 1
ATOM 661 C C . PHE A 1 86 ? 0.826 -7.260 8.668 1.00 71.50 86 PHE A C 1
ATOM 663 O O . PHE A 1 86 ? 0.155 -6.435 9.286 1.00 71.50 86 PHE A O 1
ATOM 670 N N . ASP A 1 87 ? 2.149 -7.167 8.565 1.00 67.50 87 ASP A N 1
ATOM 671 C CA . ASP A 1 87 ? 2.884 -5.946 8.876 1.00 67.50 87 ASP A CA 1
ATOM 672 C C . ASP A 1 87 ? 3.470 -5.372 7.567 1.00 67.50 87 ASP A C 1
ATOM 674 O O . ASP A 1 87 ? 4.357 -5.974 6.956 1.00 67.50 87 ASP A O 1
ATOM 678 N N . PRO A 1 88 ? 2.990 -4.208 7.089 1.00 63.88 88 PRO A N 1
ATOM 679 C CA . PRO A 1 88 ? 3.495 -3.600 5.860 1.00 63.88 88 PRO A CA 1
ATOM 680 C C . PRO A 1 88 ? 4.974 -3.189 5.959 1.00 63.88 88 PRO A C 1
ATOM 682 O O . PRO A 1 88 ? 5.574 -2.850 4.943 1.00 63.88 88 PRO A O 1
ATOM 685 N N . CYS A 1 89 ? 5.562 -3.207 7.159 1.00 55.72 89 CYS A N 1
ATOM 686 C CA . 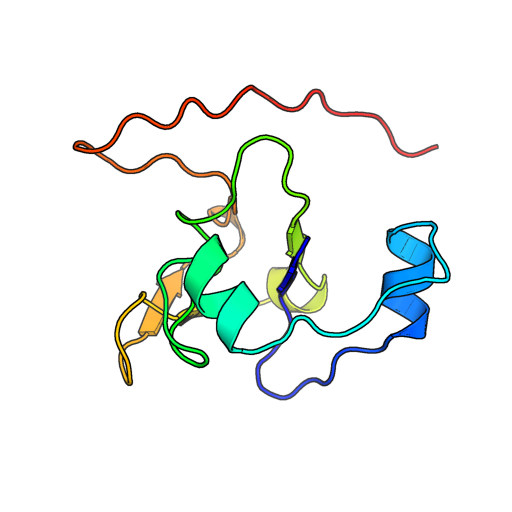CYS A 1 89 ? 6.952 -2.868 7.434 1.00 55.72 89 CYS A CA 1
ATOM 687 C C . CYS A 1 89 ? 7.846 -4.093 7.714 1.00 55.72 89 CYS A C 1
ATOM 689 O O . CYS A 1 89 ? 8.969 -3.895 8.193 1.00 55.72 89 CYS A O 1
ATOM 691 N N . GLN A 1 90 ? 7.398 -5.333 7.446 1.00 55.25 90 GLN A N 1
ATOM 692 C CA . GLN A 1 90 ? 8.227 -6.515 7.717 1.00 55.25 90 GLN A CA 1
ATOM 693 C C . GLN A 1 90 ? 9.570 -6.455 6.964 1.00 55.25 90 GLN A C 1
ATOM 695 O O . GLN A 1 90 ? 9.587 -6.262 5.744 1.00 55.25 90 GLN A O 1
ATOM 700 N N . PRO A 1 91 ? 10.707 -6.630 7.665 1.00 50.91 91 PRO A N 1
ATOM 701 C CA . PRO A 1 91 ? 12.003 -6.766 7.018 1.00 50.91 91 PRO A CA 1
ATOM 702 C C . PRO A 1 91 ? 12.136 -8.144 6.352 1.00 50.91 91 PRO A C 1
ATOM 704 O O . PRO A 1 91 ? 11.716 -9.156 6.912 1.00 50.91 91 PRO A O 1
ATOM 707 N N . CYS A 1 92 ? 12.770 -8.183 5.176 1.00 40.69 92 CYS A N 1
ATOM 708 C CA . CYS A 1 92 ? 13.115 -9.427 4.484 1.00 40.69 92 CYS A CA 1
ATOM 709 C C . CYS A 1 92 ? 13.904 -10.397 5.390 1.00 40.69 92 CYS A C 1
ATOM 711 O O . CYS A 1 92 ? 14.840 -9.960 6.072 1.00 40.69 92 CYS A O 1
ATOM 713 N N . PRO A 1 93 ? 13.668 -11.721 5.303 1.00 38.75 93 PRO A N 1
ATOM 714 C CA . PRO A 1 93 ? 14.674 -12.699 5.676 1.00 38.75 93 PRO A CA 1
ATOM 715 C C . PRO A 1 93 ? 15.818 -12.639 4.649 1.00 38.75 93 PRO A C 1
ATOM 717 O O . PRO A 1 93 ? 15.669 -13.042 3.500 1.00 38.75 93 PRO A O 1
ATOM 720 N N . SER A 1 94 ? 16.950 -12.079 5.085 1.00 46.41 94 SER A N 1
ATOM 721 C CA . SER A 1 94 ? 18.288 -12.152 4.472 1.00 46.41 94 SER A CA 1
ATOM 722 C C . SER A 1 94 ? 18.413 -11.795 2.980 1.00 46.41 94 SER A C 1
ATOM 724 O O . SER A 1 94 ? 18.357 -12.668 2.119 1.00 46.41 94 SER A O 1
ATOM 726 N N . SER A 1 95 ? 18.704 -10.518 2.689 1.00 39.97 95 SER A N 1
ATOM 727 C CA . SER A 1 95 ? 19.813 -10.116 1.780 1.00 39.97 95 SER A CA 1
ATOM 728 C C . SER A 1 95 ? 19.894 -8.615 1.457 1.00 39.97 95 SER A C 1
ATOM 730 O O . SER A 1 95 ? 20.857 -8.220 0.806 1.00 39.97 95 SER A O 1
ATOM 732 N N . GLN A 1 96 ? 18.988 -7.742 1.923 1.00 44.72 96 GLN A N 1
ATOM 733 C CA . GLN A 1 96 ? 19.125 -6.295 1.668 1.00 44.72 96 GLN A CA 1
ATOM 734 C C . GLN A 1 96 ? 18.879 -5.427 2.917 1.00 44.72 96 GLN A C 1
ATOM 736 O O . GLN A 1 96 ? 17.842 -5.569 3.570 1.00 44.72 96 GLN A O 1
ATOM 741 N N . PRO A 1 97 ? 19.828 -4.540 3.290 1.00 39.50 97 PRO A N 1
ATOM 742 C CA . PRO A 1 97 ? 19.762 -3.762 4.515 1.00 39.50 97 PRO A CA 1
ATOM 743 C C . PRO A 1 97 ? 19.024 -2.443 4.273 1.00 39.50 97 PRO A C 1
ATOM 745 O O . PRO A 1 97 ? 19.623 -1.444 3.885 1.00 39.50 97 PRO A O 1
ATOM 748 N N . HIS A 1 98 ? 17.733 -2.392 4.589 1.00 41.56 98 HIS A N 1
ATOM 7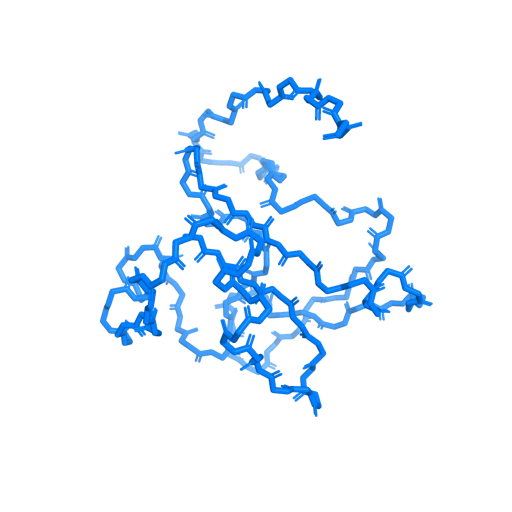49 C CA . HIS A 1 98 ? 17.055 -1.116 4.808 1.00 41.56 98 HIS A CA 1
ATOM 750 C C . HIS A 1 98 ? 16.457 -1.108 6.216 1.00 41.56 98 HIS A C 1
ATOM 752 O O . HIS A 1 98 ? 15.475 -1.778 6.520 1.00 41.56 98 HIS A O 1
ATOM 758 N N . GLN A 1 99 ? 17.137 -0.386 7.110 1.00 40.81 99 GLN A N 1
ATOM 759 C CA . GLN A 1 99 ? 16.819 -0.266 8.531 1.00 40.81 99 GLN A CA 1
ATOM 760 C C . GLN A 1 99 ? 15.411 0.322 8.743 1.00 40.81 99 GLN A C 1
ATOM 762 O O . GLN A 1 99 ? 15.200 1.533 8.622 1.00 40.81 99 GLN A O 1
ATOM 767 N N . CYS A 1 100 ? 14.456 -0.530 9.117 1.00 35.72 100 CYS A N 1
ATOM 768 C CA . CYS A 1 100 ? 13.147 -0.123 9.619 1.00 35.72 100 CYS A CA 1
ATOM 769 C C . CYS A 1 100 ? 13.286 0.347 11.081 1.00 35.72 100 CYS A C 1
ATOM 771 O O . CYS A 1 100 ? 13.639 -0.425 11.973 1.00 35.72 100 CYS A O 1
ATOM 773 N N . GLY A 1 101 ? 13.070 1.642 11.332 1.00 36.53 101 GLY A N 1
ATOM 774 C CA . GLY A 1 101 ? 13.022 2.200 12.685 1.00 36.53 101 GLY A CA 1
ATOM 775 C C . GLY A 1 101 ? 11.644 1.975 13.303 1.00 36.53 101 GLY A C 1
ATOM 776 O O . GLY A 1 101 ? 10.644 2.344 12.693 1.00 36.53 101 GLY A O 1
ATOM 777 N N . LYS A 1 102 ? 11.604 1.398 14.510 1.00 29.89 102 LYS A N 1
ATOM 778 C CA . LYS A 1 102 ? 10.386 1.144 15.297 1.00 29.89 102 LYS A CA 1
ATOM 779 C C . LYS A 1 102 ? 9.504 2.400 15.385 1.00 29.89 102 LYS A C 1
ATOM 781 O O . LYS A 1 102 ? 9.937 3.419 15.925 1.00 29.89 102 LYS A O 1
ATOM 786 N N . LEU A 1 103 ? 8.269 2.321 14.891 1.00 36.81 103 LEU A N 1
ATOM 787 C CA . LEU A 1 103 ? 7.238 3.324 15.160 1.00 36.81 103 LEU A CA 1
ATOM 788 C C . LEU A 1 103 ? 6.746 3.141 16.601 1.00 36.81 103 LEU A C 1
ATOM 790 O O . LEU A 1 103 ? 6.372 2.042 17.001 1.00 36.81 103 LEU A O 1
ATOM 794 N N . LYS A 1 104 ? 6.779 4.222 17.386 1.00 29.02 104 LYS A N 1
ATOM 795 C CA . LYS A 1 104 ? 6.116 4.287 18.692 1.00 29.02 104 LYS A CA 1
ATOM 796 C C . LYS A 1 104 ? 4.604 4.300 18.464 1.00 29.02 104 LYS A C 1
ATOM 798 O O . LYS A 1 104 ? 4.124 5.086 17.649 1.00 29.02 104 LYS A O 1
ATOM 803 N N . GLU A 1 105 ? 3.881 3.461 19.200 1.00 32.28 105 GLU A N 1
ATOM 804 C CA . GLU A 1 105 ? 2.431 3.565 19.370 1.00 32.28 105 GLU A CA 1
ATOM 805 C C . GLU A 1 105 ? 2.077 4.962 19.882 1.00 32.28 105 GLU A C 1
ATOM 807 O O . GLU A 1 105 ? 2.304 5.304 21.044 1.00 32.28 105 GLU A O 1
ATOM 812 N N . SER A 1 106 ? 1.519 5.783 19.001 1.00 30.33 106 SER A N 1
ATOM 813 C CA . SER A 1 106 ? 0.880 7.034 19.383 1.00 30.33 106 SER A CA 1
ATOM 814 C C . SER A 1 106 ? -0.606 6.751 19.536 1.00 30.33 106 SER A C 1
ATOM 816 O O . SER A 1 106 ? -1.304 6.515 18.550 1.00 30.33 106 SER A O 1
ATOM 818 N N . ARG A 1 107 ? -1.058 6.738 20.793 1.00 29.77 107 ARG A N 1
ATOM 819 C CA . ARG A 1 107 ? -2.465 6.664 21.192 1.00 29.77 107 ARG A CA 1
ATOM 820 C C . ARG A 1 107 ? -3.312 7.623 20.359 1.00 29.77 107 ARG A C 1
ATOM 822 O O . ARG A 1 107 ? -2.998 8.806 20.253 1.00 29.77 107 ARG A O 1
ATOM 829 N N . VAL A 1 108 ? -4.403 7.087 19.829 1.00 30.75 108 VAL A N 1
ATOM 830 C CA . VAL A 1 108 ? -5.551 7.854 19.355 1.00 30.75 108 VAL A CA 1
ATOM 831 C C . VAL A 1 108 ? -6.225 8.474 20.586 1.00 30.75 108 VAL A C 1
ATOM 833 O O . VAL A 1 108 ? -6.637 7.742 21.487 1.00 30.75 108 VAL A O 1
ATOM 836 N N . MET A 1 109 ? -6.297 9.804 20.626 1.00 27.92 109 MET A N 1
ATOM 837 C CA . MET A 1 109 ? -7.337 10.578 21.313 1.00 27.92 109 MET A CA 1
ATOM 838 C C . MET A 1 109 ? -8.037 11.431 20.263 1.00 27.92 109 MET A C 1
ATOM 840 O O . MET A 1 109 ? -7.323 11.918 19.354 1.00 27.92 109 MET A O 1
#

Mean predicted aligned error: 8.73 Å

Nearest PDB structures (foldseek):
  8huz-assembly5_D  TM=8.296E-01  e=4.964E-02  Mus musculus
  8huz-assembly1_F  TM=7.668E-01  e=9.078E-02  Mus musculus
  8huz-assembly6_E  TM=7.094E-01  e=1.452E-01  Mus musculus
  8huz-assembly4_C  TM=7.366E-01  e=2.655E-01  Mus musculus
  1vjf-assembly1_A  TM=6.794E-01  e=3.971E-01  Caulobacter vibrioides CB15

pLDDT: mean 79.63, std 20.89, range [27.92, 95.88]

Secondary structure (DSSP, 8-state):
-EEE--TT----HHHHHHHHT-S---PPPHHHHHHHHSS-TTT--SSS-PPTT--EEE-GGGGG-S-EEEE-SSTT-EEEE-GGG--TTPPPSSS-----PPPP-----

Sequence (109 aa):
MVKTLGGDQNAISGLIKKVVGSRNISMCSPEKVKLITGYEIGSIPPFHWQPKGFRSFIDKSLLQETVLGVGSGLWRLETFITPEKFDPCQPCPSSQPHQCGKLKESRVM

Radius of gyration: 14.49 Å; Cα contacts (8 Å, |Δi|>4): 121; chains: 1; bounding box: 33×34×35 Å